Protein AF-A0A7S2AE04-F1 (afdb_monomer_lite)

pLDDT: mean 86.61, std 11.25, range [44.19, 97.19]

InterPro domains:
  IPR038577 GT10-like, C-terminal domain superfamily [G3DSA:3.40.50.11660] (11-144)

Organism: NCBI:txid327968

Foldseek 3Di:
DVLVVLQVLQCVDVVRHFAEDDDP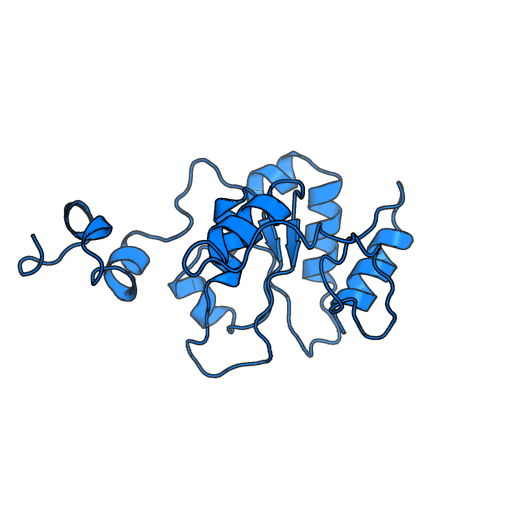PCPPVVRGHYDDDDPPDDPPPPCPLVVLLVVLLVDQADEQEDPAQDDAPDDDCRCVSCLSSLHAYAYEHHDPVRVVLFFPPQLHQYAYDPDPDPVVSSVLVVCVVVDVVSSCSNSVVPDDRGDLNNCLPPPLVDLVSCVPRHDPVRD

Structure (mmCIF, N/CA/C/O backbone):
data_AF-A0A7S2AE04-F1
#
_entry.id   AF-A0A7S2AE04-F1
#
loop_
_atom_site.group_PDB
_atom_site.id
_atom_site.type_symbol
_atom_site.label_atom_id
_atom_site.label_alt_id
_atom_site.label_comp_id
_atom_site.label_asym_id
_atom_site.label_entity_id
_atom_site.label_seq_id
_atom_site.pdbx_PDB_ins_code
_atom_site.Cartn_x
_atom_site.Cartn_y
_atom_site.Cartn_z
_atom_site.occupancy
_atom_site.B_iso_or_equiv
_atom_site.auth_seq_id
_atom_site.auth_comp_id
_atom_site.auth_asym_id
_atom_site.auth_atom_id
_atom_site.pdbx_PDB_model_num
ATOM 1 N N . GLU A 1 1 ? 6.195 13.126 12.114 1.00 79.25 1 GLU A N 1
ATOM 2 C CA . GLU A 1 1 ? 6.420 11.824 11.457 1.00 79.25 1 GLU A CA 1
ATOM 3 C C . GLU A 1 1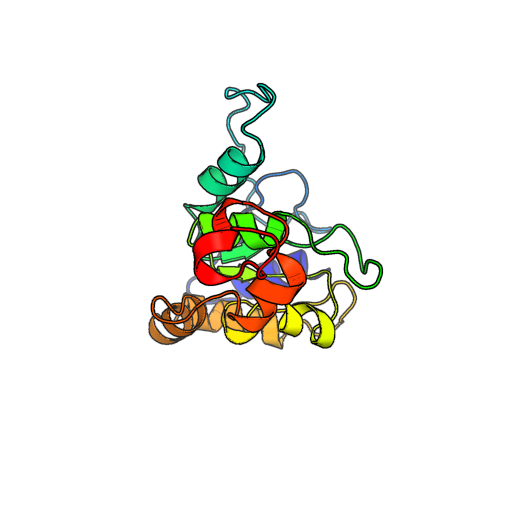 ? 5.076 11.128 11.315 1.00 79.25 1 GLU A C 1
ATOM 5 O O . GLU A 1 1 ? 4.286 11.193 12.255 1.00 79.25 1 GLU A O 1
ATOM 10 N N . PHE A 1 2 ? 4.787 10.522 10.161 1.00 86.94 2 PHE A N 1
ATOM 11 C CA . PHE A 1 2 ? 3.488 9.890 9.908 1.00 86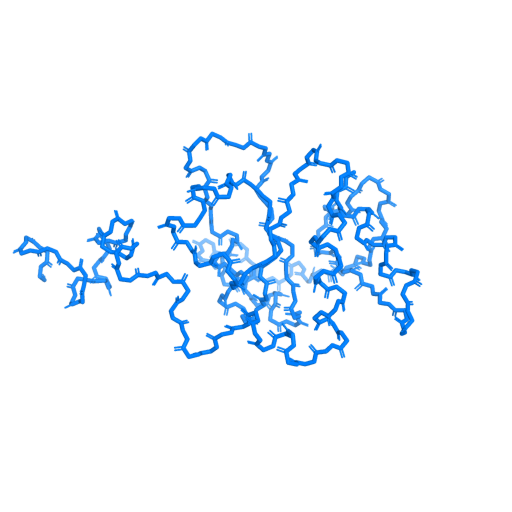.94 2 PHE A CA 1
ATOM 12 C C . PHE A 1 2 ? 3.116 8.851 10.971 1.00 86.94 2 PHE A C 1
ATOM 14 O O . PHE A 1 2 ? 1.990 8.864 11.455 1.00 86.94 2 PHE A O 1
ATOM 21 N N . TRP A 1 3 ? 4.045 7.960 11.339 1.00 89.00 3 TRP A N 1
ATOM 22 C CA . TRP A 1 3 ? 3.743 6.836 12.232 1.00 89.00 3 TRP A CA 1
ATOM 23 C C . TRP A 1 3 ? 3.185 7.303 13.581 1.00 89.00 3 TRP A C 1
ATOM 25 O O . TRP A 1 3 ? 2.213 6.743 14.091 1.00 89.00 3 TRP A O 1
ATOM 35 N N . ASP A 1 4 ? 3.746 8.381 14.126 1.00 90.00 4 ASP A N 1
ATOM 36 C CA . ASP A 1 4 ? 3.272 8.983 15.370 1.00 90.00 4 ASP A CA 1
ATOM 37 C C . ASP A 1 4 ? 1.886 9.623 15.207 1.00 90.00 4 ASP A C 1
ATOM 39 O O . ASP A 1 4 ? 1.035 9.469 16.086 1.00 90.00 4 ASP A O 1
ATOM 43 N N . GLN A 1 5 ? 1.632 10.294 14.075 1.00 91.06 5 GLN A N 1
ATOM 44 C CA . GLN A 1 5 ? 0.322 10.878 13.757 1.00 91.06 5 GLN A CA 1
ATOM 45 C C . GLN A 1 5 ? -0.750 9.792 13.609 1.00 91.06 5 GLN A C 1
ATOM 47 O O . GLN A 1 5 ? -1.821 9.902 14.210 1.00 91.06 5 GLN A O 1
ATOM 52 N N . LEU A 1 6 ? -0.450 8.718 12.870 1.00 91.81 6 LEU A N 1
ATOM 53 C CA . LEU A 1 6 ? -1.349 7.580 12.696 1.00 91.81 6 LEU A CA 1
ATOM 54 C C . LEU A 1 6 ? -1.684 6.956 14.051 1.00 91.81 6 LEU A C 1
ATOM 56 O O . LEU A 1 6 ? -2.854 6.811 14.391 1.00 91.81 6 LEU A O 1
ATOM 60 N N . ASN A 1 7 ? -0.677 6.636 14.861 1.00 92.56 7 ASN A N 1
ATOM 61 C CA . ASN A 1 7 ? -0.917 6.018 16.161 1.00 92.56 7 ASN A CA 1
ATOM 62 C C . ASN A 1 7 ? -1.675 6.944 17.128 1.00 92.56 7 ASN A C 1
ATOM 64 O O . ASN A 1 7 ? -2.497 6.467 17.912 1.00 92.56 7 ASN A O 1
ATOM 68 N N . ALA A 1 8 ? -1.457 8.261 17.072 1.00 92.25 8 ALA A N 1
ATOM 69 C CA . ALA A 1 8 ? -2.258 9.220 17.834 1.00 92.25 8 ALA A CA 1
ATOM 70 C C . ALA A 1 8 ? -3.736 9.214 17.402 1.00 92.25 8 ALA A C 1
ATOM 72 O O . ALA A 1 8 ? -4.625 9.226 18.262 1.00 92.25 8 ALA A O 1
ATOM 73 N N . ALA A 1 9 ? -3.997 9.130 16.096 1.00 92.50 9 ALA A N 1
ATOM 74 C CA . ALA A 1 9 ? -5.346 9.046 15.548 1.00 92.50 9 ALA A CA 1
ATOM 75 C C . ALA A 1 9 ? -6.032 7.719 15.921 1.00 92.50 9 ALA A C 1
ATOM 77 O O . ALA A 1 9 ? -7.138 7.738 16.458 1.00 92.50 9 ALA A O 1
ATOM 78 N N . LEU A 1 10 ? -5.345 6.581 15.759 1.00 92.69 10 LEU A N 1
ATOM 79 C CA . LEU A 1 10 ? -5.849 5.250 16.134 1.00 92.69 10 LEU A CA 1
ATOM 80 C C . LEU A 1 10 ? -6.183 5.152 17.631 1.00 92.69 10 LEU A C 1
ATOM 82 O O . LEU A 1 10 ? -7.204 4.575 18.005 1.00 92.69 10 LEU A O 1
ATOM 86 N N . ARG A 1 11 ? -5.365 5.760 18.504 1.00 91.31 11 ARG A N 1
ATOM 87 C CA . ARG A 1 11 ? -5.630 5.797 19.954 1.00 91.31 11 ARG A CA 1
ATOM 88 C C . ARG A 1 11 ? -6.837 6.648 20.331 1.00 91.31 11 ARG A C 1
ATOM 90 O O . ARG A 1 11 ? -7.503 6.334 21.316 1.00 91.31 11 ARG A O 1
ATOM 97 N N . SER A 1 12 ? -7.062 7.731 19.594 1.00 91.00 12 SER A N 1
ATOM 98 C CA . SER A 1 12 ? -8.196 8.638 19.800 1.00 91.00 12 SER A CA 1
ATOM 99 C C . SER A 1 12 ? -9.500 8.085 19.215 1.00 91.00 12 SER A C 1
ATOM 101 O O . SER A 1 12 ? -10.580 8.566 19.554 1.00 91.00 12 SER A O 1
ATOM 103 N N . HIS A 1 13 ? -9.400 7.071 18.354 1.00 90.06 13 HIS A N 1
ATOM 104 C CA . HIS A 1 13 ? -10.523 6.410 17.709 1.00 90.06 13 HIS A CA 1
ATOM 105 C C . HIS A 1 13 ? -11.352 5.543 18.677 1.00 90.06 13 HIS A C 1
ATOM 107 O O . HIS A 1 13 ? -10.855 5.099 19.718 1.00 90.06 13 HIS A O 1
ATOM 113 N N . LYS A 1 14 ? -12.629 5.300 18.344 1.00 87.06 14 LYS A N 1
ATOM 114 C CA . LYS A 1 14 ? -13.555 4.464 19.126 1.00 87.06 14 LYS A CA 1
ATOM 115 C C . LYS A 1 14 ? -14.262 3.453 18.202 1.00 87.06 14 LYS A C 1
ATOM 117 O O . LYS A 1 14 ? -15.061 3.900 17.392 1.00 87.06 14 LYS A O 1
ATOM 122 N N . PRO A 1 15 ? -14.066 2.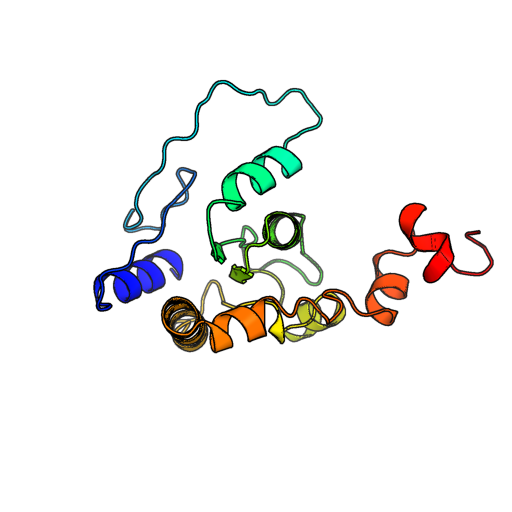130 18.375 1.00 86.50 15 PRO A N 1
ATOM 123 C CA . PRO A 1 15 ? -13.234 1.488 19.394 1.00 86.50 15 PRO A CA 1
ATOM 124 C C . PRO A 1 15 ? -11.752 1.838 19.229 1.00 86.50 15 PRO A C 1
ATOM 126 O O . PRO A 1 15 ? -11.299 2.214 18.154 1.00 86.50 15 PRO A O 1
ATOM 129 N N . ARG A 1 16 ? -10.989 1.751 20.322 1.00 86.69 16 ARG A N 1
ATOM 130 C CA . ARG A 1 16 ? -9.565 2.092 20.290 1.00 86.69 16 ARG A CA 1
ATOM 131 C C . ARG A 1 16 ? -8.819 1.106 19.398 1.00 86.69 16 ARG A C 1
ATOM 133 O O . ARG A 1 16 ? -8.773 -0.082 19.710 1.00 86.69 16 ARG A O 1
ATOM 140 N N . LEU A 1 17 ? -8.182 1.624 18.354 1.00 89.38 17 LEU A N 1
ATOM 141 C CA . LEU A 1 17 ? -7.320 0.858 17.460 1.00 89.38 17 LEU A CA 1
ATOM 142 C C . LEU A 1 17 ? -5.853 1.026 17.864 1.00 89.38 17 LEU A C 1
ATOM 144 O O . LEU A 1 17 ? -5.487 1.933 18.624 1.00 89.38 17 LEU A O 1
ATOM 148 N N . ARG A 1 18 ? -4.999 0.126 17.376 1.00 87.69 18 ARG A N 1
ATOM 149 C CA . ARG A 1 18 ? -3.556 0.143 17.637 1.00 87.69 18 ARG A CA 1
ATOM 150 C C . ARG A 1 18 ? -2.793 -0.209 16.369 1.00 87.69 18 ARG A C 1
ATOM 152 O O . ARG A 1 18 ? -3.203 -1.107 15.644 1.00 87.69 18 ARG A O 1
ATOM 159 N N . GLY A 1 19 ? -1.698 0.505 16.123 1.00 91.94 19 GLY A N 1
ATOM 160 C CA . GLY A 1 19 ? -0.695 0.098 15.147 1.00 91.94 19 GLY A CA 1
ATOM 161 C C . GLY A 1 19 ? 0.335 -0.811 15.810 1.00 91.94 19 GLY A C 1
ATOM 162 O O . GLY A 1 19 ? 0.735 -0.560 16.949 1.00 91.94 19 GLY A O 1
ATOM 163 N N . THR A 1 20 ? 0.772 -1.838 15.088 1.00 93.25 20 THR A N 1
ATOM 164 C CA . THR A 1 20 ? 1.822 -2.763 15.528 1.00 93.25 20 THR A CA 1
ATOM 165 C C . THR A 1 20 ? 3.112 -2.465 14.776 1.00 93.25 20 THR A C 1
ATOM 167 O O . THR A 1 20 ? 3.100 -2.367 13.550 1.00 93.25 20 THR A O 1
ATOM 170 N N . SER A 1 21 ? 4.226 -2.321 15.493 1.00 91.38 21 SER A N 1
ATOM 171 C CA . SER A 1 21 ? 5.557 -2.252 14.892 1.00 91.38 21 SER A CA 1
ATOM 172 C C . SER A 1 21 ? 6.224 -3.624 14.969 1.00 91.38 21 SER A C 1
ATOM 174 O O . SER A 1 21 ? 6.248 -4.253 16.025 1.00 91.38 21 SER A O 1
ATOM 176 N N . LEU A 1 22 ? 6.752 -4.086 13.836 1.00 87.19 22 LEU A N 1
ATOM 177 C CA . LEU A 1 22 ? 7.421 -5.387 13.690 1.00 87.19 22 LEU A CA 1
ATOM 178 C C . LEU A 1 22 ? 8.945 -5.295 13.847 1.00 87.19 22 LEU A C 1
ATOM 180 O O . LEU A 1 22 ? 9.667 -6.272 13.655 1.00 87.19 22 LEU A O 1
ATOM 184 N N . SER A 1 23 ? 9.460 -4.100 14.126 1.00 79.69 23 SER A N 1
ATOM 185 C CA . SER A 1 23 ? 10.886 -3.841 14.288 1.00 79.69 23 SER A CA 1
ATOM 186 C C . SER A 1 23 ? 11.102 -2.635 15.204 1.00 79.69 23 SER A C 1
ATOM 188 O O . SER A 1 23 ? 10.173 -2.104 15.803 1.00 79.69 23 SER A O 1
ATOM 190 N N . HIS A 1 24 ? 12.341 -2.159 15.306 1.00 80.38 24 HIS A N 1
ATOM 191 C CA . HIS A 1 24 ? 12.641 -0.928 16.038 1.00 80.38 24 HIS A CA 1
ATOM 192 C C . HIS A 1 24 ? 12.145 0.346 15.327 1.00 80.38 24 HIS A C 1
ATOM 194 O O . HIS A 1 24 ? 12.206 1.431 15.903 1.00 80.38 24 HIS A O 1
ATOM 200 N N . CYS A 1 25 ? 11.629 0.242 14.098 1.00 78.81 25 CYS A N 1
ATOM 201 C CA . CYS A 1 25 ? 10.994 1.353 13.393 1.00 78.81 25 CYS A CA 1
ATOM 202 C C . CYS A 1 25 ? 9.578 1.597 13.950 1.00 78.81 25 CYS A C 1
ATOM 204 O O . CYS A 1 25 ? 8.583 1.157 13.375 1.00 78.81 25 CYS A O 1
ATOM 206 N N . ASN A 1 26 ? 9.489 2.286 15.092 1.00 87.19 26 ASN A N 1
ATOM 207 C CA . ASN A 1 26 ? 8.237 2.573 15.810 1.00 87.19 26 ASN A CA 1
ATOM 208 C C . ASN A 1 26 ? 7.962 4.088 15.962 1.00 87.19 26 ASN A C 1
ATOM 210 O O . ASN A 1 26 ? 7.306 4.528 16.910 1.00 87.19 26 ASN A O 1
ATOM 214 N N . GLY A 1 27 ? 8.460 4.889 15.015 1.00 84.94 27 GLY A N 1
ATOM 215 C CA . GLY A 1 27 ? 8.406 6.354 15.040 1.00 84.94 27 GLY A CA 1
ATOM 216 C C . GLY A 1 27 ? 9.179 6.980 16.203 1.00 84.94 27 GLY A C 1
ATOM 217 O O . GLY A 1 27 ? 9.703 6.288 17.079 1.00 84.94 27 GLY A O 1
ATOM 218 N N . ARG A 1 28 ? 9.255 8.313 16.237 1.00 87.94 28 ARG A N 1
ATOM 219 C CA . ARG A 1 28 ? 9.955 9.043 17.312 1.00 87.94 28 ARG A CA 1
ATOM 220 C C . ARG A 1 28 ? 9.322 8.833 18.683 1.00 87.94 28 ARG A C 1
ATOM 222 O O . ARG A 1 28 ? 10.042 8.807 19.680 1.00 87.94 28 ARG A O 1
ATOM 229 N N . ALA A 1 29 ? 7.998 8.699 18.752 1.00 89.12 29 ALA A N 1
ATOM 230 C CA . ALA A 1 29 ? 7.297 8.542 20.023 1.00 89.12 29 ALA A CA 1
ATOM 231 C C . ALA A 1 29 ? 7.243 7.088 20.525 1.00 89.12 29 ALA A C 1
ATOM 233 O O . ALA A 1 29 ? 6.722 6.867 21.618 1.00 89.12 29 ALA A O 1
ATOM 234 N N . ASN A 1 30 ? 7.741 6.104 19.757 1.00 89.00 30 ASN A N 1
ATOM 235 C CA . ASN A 1 30 ? 7.653 4.670 20.080 1.00 89.00 30 ASN A CA 1
ATOM 236 C C . ASN A 1 30 ? 6.230 4.240 20.464 1.00 89.00 30 ASN A C 1
ATOM 238 O O . ASN A 1 30 ? 6.011 3.536 21.448 1.00 89.00 30 ASN A O 1
ATOM 242 N N . SER A 1 31 ? 5.243 4.759 19.732 1.00 88.88 31 SER A N 1
ATOM 243 C CA . SER A 1 31 ? 3.863 4.796 20.221 1.00 88.88 31 SER A CA 1
ATOM 244 C C . SER A 1 31 ? 2.970 3.666 19.692 1.00 88.88 31 SER A C 1
ATOM 246 O O . SER A 1 31 ? 1.823 3.545 20.132 1.00 88.88 31 SER A O 1
ATOM 248 N N . GLY A 1 32 ? 3.483 2.847 18.772 1.00 89.06 32 GLY A N 1
ATOM 249 C CA . GLY A 1 32 ? 2.874 1.584 18.360 1.00 89.06 32 GLY A CA 1
ATOM 250 C C . GLY A 1 32 ? 3.228 0.436 19.309 1.00 89.06 32 GLY A C 1
ATOM 251 O O . GLY A 1 32 ? 4.185 0.515 20.082 1.00 89.06 32 GLY A O 1
ATOM 252 N N . GLU A 1 33 ? 2.448 -0.637 19.243 1.00 91.88 33 GLU A N 1
ATOM 253 C CA . GLU A 1 33 ? 2.680 -1.868 19.999 1.00 91.88 33 GLU A CA 1
ATOM 254 C C . GLU A 1 33 ? 3.808 -2.669 19.339 1.00 91.88 33 GLU A C 1
ATOM 256 O O . GLU A 1 33 ? 3.711 -3.021 18.166 1.00 91.88 33 GLU A O 1
ATOM 261 N N . LEU A 1 34 ? 4.903 -2.919 20.057 1.00 90.62 34 LEU A N 1
ATOM 262 C CA . LEU A 1 34 ? 6.008 -3.717 19.530 1.00 90.62 34 LEU A CA 1
ATOM 263 C C . LEU A 1 34 ? 5.627 -5.198 19.581 1.00 90.62 34 LEU A C 1
ATOM 265 O O . LEU A 1 34 ? 5.404 -5.735 20.666 1.00 90.62 34 LEU A O 1
ATOM 269 N N . LEU A 1 35 ? 5.590 -5.851 18.424 1.00 88.62 35 LEU A N 1
ATOM 270 C CA . LEU A 1 35 ? 5.483 -7.302 18.340 1.00 88.62 35 LEU A CA 1
ATOM 271 C C . LEU A 1 35 ? 6.884 -7.877 18.140 1.00 88.62 35 LEU A C 1
ATOM 273 O O . LEU A 1 35 ? 7.502 -7.683 17.093 1.00 88.62 35 LEU A O 1
ATOM 277 N N . GLU A 1 36 ? 7.393 -8.576 19.154 1.00 82.12 36 GLU A N 1
ATOM 278 C CA . GLU A 1 36 ? 8.650 -9.305 19.021 1.00 82.12 36 GLU A CA 1
ATOM 279 C C . GLU A 1 36 ? 8.438 -10.525 18.131 1.00 82.12 36 GLU A C 1
ATOM 281 O O . GLU A 1 36 ? 7.742 -11.476 18.488 1.00 82.12 36 GLU A O 1
ATOM 286 N N . LEU A 1 37 ? 9.047 -10.487 16.952 1.00 76.50 37 LEU A N 1
ATOM 287 C CA . LEU A 1 37 ? 9.044 -11.621 16.046 1.00 76.50 37 LEU A CA 1
ATOM 288 C C . LEU A 1 37 ? 10.075 -12.655 16.515 1.00 76.50 37 LEU A C 1
ATOM 290 O O . LEU A 1 37 ? 11.177 -12.264 16.924 1.00 76.50 37 LEU A O 1
ATOM 294 N N . PRO A 1 38 ? 9.757 -13.963 16.459 1.00 71.12 38 PRO A N 1
ATOM 295 C CA . PRO A 1 38 ? 10.715 -15.006 16.789 1.00 71.12 38 PRO A CA 1
ATOM 296 C C . PRO A 1 38 ? 12.011 -14.798 16.002 1.00 71.12 38 PRO A C 1
ATOM 298 O O . PRO A 1 38 ? 12.000 -14.659 14.778 1.00 71.12 38 PRO A O 1
ATOM 301 N N . LYS A 1 39 ? 13.150 -14.804 16.701 1.00 62.88 39 LYS A N 1
ATOM 302 C CA . LYS A 1 39 ? 14.480 -14.745 16.065 1.00 62.88 39 LYS A CA 1
ATOM 303 C C . LYS A 1 39 ? 14.803 -16.036 15.293 1.00 62.88 39 LYS A C 1
ATOM 305 O O . LYS A 1 39 ? 15.761 -16.089 14.518 1.00 62.88 39 LYS A O 1
ATOM 310 N N . ASP A 1 40 ? 13.973 -17.057 15.476 1.00 56.41 40 ASP A N 1
ATOM 311 C CA . ASP A 1 40 ? 14.260 -18.451 15.183 1.00 56.41 40 ASP A CA 1
ATOM 312 C C . ASP A 1 40 ? 13.603 -18.840 13.851 1.00 56.41 40 ASP A C 1
ATOM 314 O O . ASP A 1 40 ? 12.538 -19.448 13.811 1.00 56.41 40 ASP A O 1
ATOM 318 N N . GLY A 1 41 ? 14.215 -18.440 12.731 1.00 50.28 41 GLY A N 1
ATOM 319 C CA . GLY A 1 41 ? 13.646 -18.738 11.405 1.00 50.28 41 GLY A CA 1
ATOM 320 C C . GLY A 1 41 ? 14.516 -18.476 10.178 1.00 50.28 41 GLY A C 1
ATOM 321 O O . GLY A 1 41 ? 14.224 -19.000 9.112 1.00 50.28 41 GLY A O 1
ATOM 322 N N . GLY A 1 42 ? 15.640 -17.773 10.322 1.00 47.34 42 GLY A N 1
ATOM 323 C CA . GLY A 1 42 ? 16.735 -17.854 9.360 1.00 47.34 42 GLY A CA 1
ATOM 324 C C . GLY A 1 42 ? 16.679 -16.857 8.205 1.00 47.34 42 GLY A C 1
ATOM 325 O O . GLY A 1 42 ? 15.996 -17.043 7.205 1.00 47.34 42 GLY A O 1
ATOM 326 N N . TYR A 1 43 ? 17.625 -15.922 8.245 1.00 48.59 43 TYR A N 1
ATOM 327 C CA . TYR A 1 43 ? 18.287 -15.384 7.056 1.00 48.59 43 TYR A CA 1
ATOM 328 C C . TYR A 1 43 ? 19.049 -16.499 6.302 1.00 48.59 43 TYR A C 1
ATOM 330 O O . TYR A 1 43 ? 20.241 -16.385 6.026 1.00 48.59 43 TYR A O 1
ATOM 338 N N . LYS A 1 44 ? 18.399 -17.621 5.971 1.00 48.59 44 LYS A N 1
ATOM 339 C CA . LYS A 1 44 ? 18.963 -18.639 5.080 1.00 48.59 44 LYS A CA 1
ATOM 340 C C . LYS A 1 44 ? 18.748 -18.175 3.639 1.00 48.59 44 LYS A C 1
ATOM 342 O O . LYS A 1 44 ? 17.877 -18.676 2.950 1.00 48.59 44 LYS A O 1
ATOM 347 N N . HIS A 1 45 ? 19.493 -17.144 3.242 1.00 44.19 45 HIS A N 1
ATOM 348 C CA . HIS A 1 45 ? 19.857 -16.730 1.875 1.00 44.19 45 HIS A CA 1
ATOM 349 C C . HIS A 1 45 ? 18.824 -16.751 0.715 1.00 44.19 45 HIS A C 1
ATOM 351 O O . HIS A 1 45 ? 19.236 -16.585 -0.427 1.00 44.19 45 HIS A O 1
ATOM 357 N N . GLY A 1 46 ? 17.512 -16.850 0.957 1.00 50.94 46 GLY A N 1
ATOM 358 C CA . GLY A 1 46 ? 16.507 -16.818 -0.123 1.00 50.94 46 GLY A CA 1
ATOM 359 C C . GLY A 1 46 ? 15.087 -16.383 0.257 1.00 50.94 46 GLY A C 1
ATOM 360 O O . GLY A 1 46 ? 14.298 -16.115 -0.633 1.00 50.94 46 GLY A O 1
ATOM 361 N N . TRP A 1 47 ? 14.773 -16.247 1.550 1.00 59.44 47 TRP A N 1
ATOM 362 C CA . TRP A 1 47 ? 13.388 -16.163 2.051 1.00 59.44 47 TRP A CA 1
ATOM 363 C C . TRP A 1 47 ? 13.016 -14.809 2.668 1.00 59.44 47 TRP A C 1
ATOM 365 O O . TRP A 1 47 ? 12.050 -14.713 3.412 1.00 59.44 47 TRP A O 1
ATOM 375 N N . ARG A 1 48 ? 13.808 -13.749 2.444 1.00 69.75 48 ARG A N 1
ATOM 376 C CA . ARG A 1 48 ? 13.598 -12.469 3.150 1.00 69.75 48 ARG A CA 1
ATOM 377 C C . ARG A 1 48 ? 12.259 -11.813 2.788 1.00 69.75 48 ARG A C 1
ATOM 379 O O . ARG A 1 48 ? 11.639 -11.229 3.667 1.00 69.75 48 ARG A O 1
ATOM 386 N N . TYR A 1 49 ? 11.837 -11.925 1.531 1.00 80.12 49 TYR A N 1
ATOM 387 C CA . TYR A 1 49 ? 10.570 -11.370 1.050 1.00 80.12 49 TYR A CA 1
ATOM 388 C C . TYR A 1 49 ? 9.384 -12.205 1.542 1.00 80.12 49 TYR A C 1
ATOM 390 O O . TYR A 1 49 ? 8.501 -11.663 2.193 1.00 80.12 49 TYR A O 1
ATOM 398 N N . ASP A 1 50 ? 9.439 -13.533 1.388 1.00 84.00 50 ASP A N 1
ATOM 399 C CA . ASP A 1 50 ? 8.426 -14.456 1.932 1.00 84.00 50 ASP A CA 1
ATOM 400 C C . ASP A 1 50 ? 8.256 -14.305 3.448 1.00 84.00 50 ASP A C 1
ATOM 402 O O . ASP A 1 50 ? 7.156 -14.416 3.984 1.00 84.00 50 ASP A O 1
ATOM 406 N N . TRP A 1 51 ? 9.346 -14.001 4.154 1.00 83.69 51 TRP A N 1
ATOM 407 C CA . TRP A 1 51 ? 9.304 -13.696 5.576 1.00 83.69 51 TRP A CA 1
ATOM 408 C C . TRP A 1 51 ? 8.549 -12.392 5.848 1.00 83.69 51 TRP A C 1
ATOM 410 O O . TRP A 1 51 ? 7.682 -12.387 6.716 1.00 83.69 51 TRP A O 1
ATOM 420 N N . SER A 1 52 ? 8.819 -11.302 5.118 1.00 86.88 52 SER A N 1
ATOM 421 C CA . SER A 1 52 ? 8.024 -10.066 5.231 1.00 86.88 52 SER A CA 1
ATOM 422 C C . SER A 1 52 ? 6.541 -10.335 4.967 1.00 86.88 52 SER A C 1
ATOM 424 O O . SER A 1 52 ? 5.702 -9.937 5.774 1.00 86.88 52 SER A O 1
ATOM 426 N N . VAL A 1 53 ? 6.238 -11.065 3.888 1.00 91.38 53 VAL A N 1
ATOM 427 C CA . VAL A 1 53 ? 4.875 -11.448 3.493 1.00 91.38 53 VAL A CA 1
ATOM 428 C C . VAL A 1 53 ? 4.176 -12.190 4.631 1.00 91.38 53 VAL A C 1
ATOM 430 O O . VAL A 1 53 ? 3.155 -11.714 5.122 1.00 91.38 53 VAL A O 1
ATOM 433 N N . GLY A 1 54 ? 4.774 -13.268 5.147 1.00 89.94 54 GLY A N 1
ATOM 434 C CA . GLY A 1 54 ? 4.186 -14.063 6.232 1.00 89.94 54 GLY A CA 1
ATOM 435 C C . GLY A 1 54 ? 3.946 -13.273 7.524 1.00 89.94 54 GLY A C 1
ATOM 436 O O . GLY A 1 54 ? 3.011 -13.559 8.269 1.00 89.94 54 GLY A O 1
ATOM 437 N N . HIS A 1 55 ? 4.738 -12.231 7.797 1.00 88.62 55 HIS A N 1
ATOM 438 C CA . HIS A 1 55 ? 4.468 -11.344 8.932 1.00 88.62 55 HIS A CA 1
ATOM 439 C C . HIS A 1 55 ? 3.336 -10.357 8.668 1.00 88.62 55 HIS A C 1
ATOM 441 O O . HIS A 1 55 ? 2.652 -9.967 9.616 1.00 88.62 55 HIS A O 1
ATOM 447 N N . TYR A 1 56 ? 3.153 -9.931 7.420 1.00 92.81 56 TYR A N 1
ATOM 448 C CA . TYR A 1 56 ? 2.099 -9.005 7.022 1.00 92.81 56 TYR A CA 1
ATOM 449 C C . TYR A 1 56 ? 0.725 -9.676 6.905 1.00 92.81 56 TYR A C 1
ATOM 451 O O . TYR A 1 56 ? -0.270 -8.990 7.119 1.00 92.81 56 TYR A O 1
ATOM 459 N N . GLU A 1 57 ? 0.655 -10.991 6.669 1.00 92.94 57 GLU A N 1
ATOM 460 C CA . GLU A 1 57 ? -0.599 -11.756 6.484 1.00 92.94 57 GLU A CA 1
ATOM 461 C C . GLU A 1 57 ? -1.603 -11.615 7.642 1.00 92.94 57 GLU A C 1
ATOM 463 O O . GLU A 1 57 ? -2.814 -11.721 7.456 1.00 92.94 57 GLU A O 1
ATOM 468 N N . GLN A 1 58 ? -1.122 -11.343 8.856 1.00 92.56 58 GLN A N 1
ATOM 469 C CA . GLN A 1 58 ? -1.977 -11.132 10.031 1.00 92.56 58 GLN A CA 1
ATOM 470 C C . GLN A 1 58 ? -2.587 -9.717 10.110 1.00 92.56 58 GLN A C 1
ATOM 472 O O . GLN A 1 58 ? -3.343 -9.425 11.041 1.00 92.56 58 GLN A O 1
ATOM 477 N N . PHE A 1 59 ? -2.260 -8.819 9.174 1.00 94.56 59 PHE A N 1
ATOM 478 C CA . PHE A 1 59 ? -2.680 -7.419 9.189 1.00 94.56 59 PHE A CA 1
ATOM 479 C C . PHE A 1 59 ? -3.492 -7.045 7.946 1.00 94.56 59 PHE A C 1
ATOM 481 O O . PHE A 1 59 ? -3.147 -7.370 6.819 1.00 94.56 59 PHE A O 1
ATOM 488 N N . ARG A 1 60 ? -4.545 -6.242 8.145 1.00 95.50 60 ARG A N 1
ATOM 489 C CA . ARG A 1 60 ? -5.344 -5.680 7.038 1.00 95.50 60 ARG A CA 1
ATOM 490 C C . ARG A 1 60 ? -4.604 -4.594 6.252 1.00 95.50 60 ARG A C 1
ATOM 492 O O . ARG A 1 60 ? -4.898 -4.385 5.078 1.00 95.50 60 ARG A O 1
ATOM 499 N N . PHE A 1 61 ? -3.684 -3.887 6.908 1.00 96.69 61 PHE A N 1
ATOM 500 C CA . PHE A 1 61 ? -2.915 -2.774 6.356 1.00 96.69 61 PHE A CA 1
ATOM 501 C C . PHE A 1 61 ? -1.448 -2.926 6.746 1.00 96.69 61 PHE A C 1
ATOM 503 O O . PHE A 1 61 ? -1.158 -3.266 7.894 1.00 96.69 61 PHE A O 1
ATOM 510 N N . ALA A 1 62 ? -0.537 -2.596 5.833 1.00 95.62 62 ALA A N 1
ATOM 511 C CA . ALA A 1 62 ? 0.900 -2.622 6.091 1.00 95.62 62 ALA A CA 1
ATOM 512 C C . ALA A 1 62 ? 1.534 -1.268 5.746 1.00 95.62 62 ALA A C 1
ATOM 514 O O . ALA A 1 62 ? 1.396 -0.770 4.630 1.00 95.62 62 ALA A O 1
ATOM 515 N N . TRP A 1 63 ? 2.239 -0.664 6.708 1.00 93.81 63 TRP A N 1
ATOM 516 C CA . TRP A 1 63 ? 3.064 0.520 6.463 1.00 93.81 63 TRP A CA 1
ATOM 517 C C . TRP A 1 63 ? 4.359 0.102 5.767 1.00 93.81 63 TRP A C 1
ATOM 519 O O . TRP A 1 63 ? 5.229 -0.513 6.383 1.00 93.81 63 TRP A O 1
ATOM 529 N N . VAL A 1 64 ? 4.487 0.442 4.488 1.00 92.62 64 VAL A N 1
ATOM 530 C CA . VAL A 1 64 ? 5.567 -0.047 3.620 1.00 92.62 64 VAL A CA 1
ATOM 531 C C . VAL A 1 64 ? 6.263 1.110 2.925 1.00 92.62 64 VAL A C 1
ATOM 533 O O . VAL A 1 64 ? 6.159 1.326 1.723 1.00 92.62 64 VAL A O 1
ATOM 536 N N . SER A 1 65 ? 6.960 1.909 3.724 1.00 89.38 65 SER A N 1
ATOM 537 C CA . SER A 1 65 ? 7.615 3.122 3.258 1.00 89.38 65 SER A CA 1
ATOM 538 C C . SER A 1 65 ? 9.062 2.896 2.818 1.00 89.38 65 SER A C 1
ATOM 540 O O . SER A 1 65 ? 9.815 2.160 3.458 1.00 89.38 65 SER A O 1
ATOM 542 N N . GLU A 1 66 ? 9.483 3.618 1.789 1.00 90.62 66 GLU A N 1
ATOM 543 C CA . GLU A 1 66 ? 10.876 3.708 1.362 1.00 90.62 66 GLU A CA 1
ATOM 544 C C . GLU A 1 66 ? 11.696 4.594 2.286 1.00 90.62 66 GLU A C 1
ATOM 546 O O . GLU A 1 66 ? 11.208 5.635 2.674 1.00 90.62 66 GLU A O 1
ATOM 551 N N . HIS A 1 67 ? 12.957 4.260 2.567 1.00 81.50 67 HIS A N 1
ATOM 552 C CA . HIS A 1 67 ? 13.806 4.913 3.584 1.00 81.50 67 HIS A CA 1
ATOM 553 C C . HIS A 1 67 ? 13.958 6.462 3.515 1.00 81.50 67 HIS A C 1
ATOM 555 O O . HIS A 1 67 ? 14.572 7.035 4.412 1.00 81.50 67 HIS A O 1
ATOM 561 N N . GLY A 1 68 ? 13.436 7.146 2.490 1.00 72.38 68 GLY A N 1
ATOM 562 C CA . GLY A 1 68 ? 13.359 8.607 2.376 1.00 72.38 68 GLY A CA 1
ATOM 563 C C . GLY A 1 68 ? 12.556 9.059 1.146 1.00 72.38 68 GLY A C 1
ATOM 564 O O . GLY A 1 68 ? 12.054 8.224 0.386 1.00 72.38 68 GLY A O 1
ATOM 565 N N . ILE A 1 69 ? 12.444 10.381 0.927 1.00 64.31 69 ILE A N 1
ATOM 566 C CA . ILE A 1 69 ? 11.982 10.948 -0.356 1.00 64.31 69 ILE A CA 1
ATOM 567 C C . ILE A 1 69 ? 13.080 10.676 -1.380 1.00 64.31 69 ILE A C 1
ATOM 569 O O . ILE A 1 69 ? 14.069 11.403 -1.472 1.00 64.31 69 ILE A O 1
ATOM 573 N N . ASN A 1 70 ? 12.942 9.567 -2.092 1.00 64.12 70 ASN A N 1
ATOM 574 C CA . ASN A 1 70 ? 13.999 9.057 -2.945 1.00 64.12 70 ASN A CA 1
ATOM 575 C C . ASN A 1 70 ? 13.818 9.485 -4.403 1.00 64.12 70 ASN A C 1
ATOM 577 O O . ASN A 1 70 ? 12.757 9.939 -4.829 1.00 64.12 70 ASN A O 1
ATOM 581 N N . ALA A 1 71 ? 14.918 9.363 -5.147 1.00 68.06 71 ALA A N 1
ATOM 582 C CA . ALA A 1 71 ? 15.054 9.773 -6.537 1.00 68.06 71 ALA A CA 1
ATOM 583 C C . ALA A 1 71 ? 13.931 9.225 -7.446 1.00 68.06 71 ALA A C 1
ATOM 585 O O . ALA A 1 71 ? 13.360 8.168 -7.156 1.00 68.06 71 ALA A O 1
ATOM 586 N N . PRO A 1 72 ? 13.648 9.898 -8.580 1.00 79.75 72 PRO A N 1
ATOM 587 C CA . PRO A 1 72 ? 12.698 9.416 -9.576 1.00 79.75 72 PRO A CA 1
ATOM 588 C C . PRO A 1 72 ? 12.875 7.921 -9.884 1.00 79.75 72 PRO A C 1
ATOM 590 O O . PRO A 1 72 ? 13.933 7.498 -10.344 1.00 79.75 72 PRO A O 1
ATOM 593 N N . GLY A 1 73 ? 11.823 7.134 -9.643 1.00 81.19 73 GLY A N 1
ATOM 594 C CA . GLY A 1 73 ? 11.802 5.689 -9.904 1.00 81.19 73 GLY A CA 1
ATOM 595 C C . GLY A 1 73 ? 12.222 4.790 -8.735 1.00 81.19 73 GLY A C 1
ATOM 596 O O . GLY A 1 73 ? 12.243 3.576 -8.911 1.00 81.19 73 GLY A O 1
ATOM 597 N N . TYR A 1 74 ? 12.527 5.334 -7.551 1.00 87.88 74 TYR A N 1
ATOM 598 C CA . TYR A 1 74 ? 12.848 4.516 -6.377 1.00 87.88 74 TYR A CA 1
ATOM 599 C C . TYR A 1 74 ? 11.594 3.881 -5.757 1.00 87.88 74 TYR A C 1
ATOM 601 O O . TYR A 1 74 ? 10.923 4.468 -4.908 1.00 87.88 74 TYR A O 1
ATOM 609 N N . VAL A 1 75 ? 11.297 2.663 -6.198 1.00 90.44 75 VAL A N 1
ATOM 610 C CA . VAL A 1 75 ? 10.290 1.755 -5.639 1.00 90.44 75 VAL A CA 1
ATOM 611 C C . VAL A 1 75 ? 10.962 0.407 -5.439 1.00 90.44 75 VAL A C 1
ATOM 613 O O . VAL A 1 75 ? 11.679 -0.063 -6.323 1.00 90.44 75 VAL A O 1
ATOM 616 N N . THR A 1 76 ? 10.745 -0.203 -4.282 1.00 91.88 76 THR A N 1
ATOM 617 C CA . THR A 1 76 ? 11.367 -1.473 -3.900 1.00 91.88 76 THR A CA 1
ATOM 618 C C . THR A 1 76 ? 10.321 -2.565 -3.682 1.00 91.88 76 THR A C 1
ATOM 620 O O . THR A 1 76 ? 9.128 -2.360 -3.917 1.00 91.88 76 THR A O 1
ATOM 623 N N . GLU A 1 77 ? 10.759 -3.732 -3.210 1.00 93.06 77 GLU A N 1
ATOM 624 C CA . GLU A 1 77 ? 9.905 -4.868 -2.851 1.00 93.06 77 GLU A CA 1
ATOM 625 C C . GLU A 1 77 ? 8.757 -4.517 -1.894 1.00 93.06 77 GLU A C 1
ATOM 627 O O . GLU A 1 77 ? 7.720 -5.165 -1.929 1.00 93.06 77 GLU A O 1
ATOM 632 N N . LYS A 1 78 ? 8.918 -3.495 -1.039 1.00 93.06 78 LYS A N 1
ATOM 633 C CA . LYS A 1 78 ? 8.106 -3.336 0.182 1.00 93.06 78 LYS A CA 1
ATOM 634 C C . LYS A 1 78 ? 6.619 -3.199 -0.120 1.00 93.06 78 LYS A C 1
ATOM 636 O O . LYS A 1 78 ? 5.789 -3.762 0.583 1.00 93.06 78 LYS A O 1
ATOM 641 N N . ILE A 1 79 ? 6.283 -2.451 -1.172 1.00 94.69 79 ILE A N 1
ATOM 642 C CA . ILE A 1 79 ? 4.894 -2.296 -1.613 1.00 94.69 79 ILE A CA 1
ATOM 643 C C . ILE A 1 79 ? 4.307 -3.614 -2.132 1.00 94.69 79 ILE A C 1
ATOM 645 O O . ILE A 1 79 ? 3.133 -3.891 -1.902 1.00 94.69 79 ILE A O 1
ATOM 649 N N . VAL A 1 80 ? 5.122 -4.436 -2.795 1.00 94.62 80 VAL A N 1
ATOM 650 C CA . VAL A 1 80 ? 4.714 -5.738 -3.332 1.00 94.62 80 VAL A CA 1
ATOM 651 C C . VAL A 1 80 ? 4.560 -6.764 -2.210 1.00 94.62 80 VAL A C 1
ATOM 653 O O . VAL A 1 80 ? 3.577 -7.497 -2.223 1.00 94.62 80 VAL A O 1
ATOM 656 N N . ASP A 1 81 ? 5.442 -6.764 -1.206 1.00 94.88 81 ASP A N 1
ATOM 657 C CA . ASP A 1 81 ? 5.334 -7.643 -0.032 1.00 94.88 81 ASP A CA 1
ATOM 658 C C . ASP A 1 81 ? 3.983 -7.456 0.689 1.00 94.88 81 ASP A C 1
ATOM 660 O O . ASP A 1 81 ? 3.349 -8.429 1.089 1.00 94.88 81 ASP A O 1
ATOM 664 N N . ALA A 1 82 ? 3.496 -6.213 0.811 1.00 95.50 82 ALA A N 1
ATOM 665 C CA . ALA A 1 82 ? 2.170 -5.940 1.372 1.00 95.50 82 ALA A CA 1
ATOM 666 C C . ALA A 1 82 ? 1.040 -6.544 0.523 1.00 95.50 82 ALA A C 1
ATOM 668 O O . ALA A 1 82 ? 0.167 -7.220 1.066 1.00 95.50 82 ALA A O 1
ATOM 669 N N . TYR A 1 83 ? 1.079 -6.351 -0.800 1.00 95.31 83 TYR A N 1
ATOM 670 C CA . TYR A 1 83 ? 0.073 -6.927 -1.696 1.00 95.31 83 TYR A CA 1
ATOM 671 C C . TYR A 1 83 ? 0.064 -8.457 -1.662 1.00 95.31 83 TYR A C 1
ATOM 673 O O . TYR A 1 83 ? -1.008 -9.054 -1.596 1.00 95.31 83 TYR A O 1
ATOM 681 N N . LEU A 1 84 ? 1.239 -9.093 -1.681 1.00 94.12 84 LEU A N 1
ATOM 682 C CA . LEU A 1 84 ? 1.362 -10.552 -1.618 1.00 94.12 84 LEU A CA 1
ATOM 683 C C . LEU A 1 84 ? 0.827 -11.122 -0.300 1.00 94.12 84 LEU A C 1
ATOM 685 O O . LEU A 1 84 ? 0.276 -12.217 -0.296 1.00 94.12 84 LEU A O 1
ATOM 689 N N . ALA A 1 85 ? 0.922 -10.361 0.790 1.00 94.12 85 ALA A N 1
ATOM 690 C CA . ALA A 1 85 ? 0.354 -10.727 2.084 1.00 94.12 85 ALA A CA 1
ATOM 691 C C . ALA A 1 85 ? -1.168 -10.516 2.187 1.00 94.12 85 ALA A C 1
ATOM 693 O O . ALA A 1 85 ? -1.752 -10.761 3.240 1.00 94.12 85 ALA A O 1
ATOM 694 N N . GLY A 1 86 ? -1.818 -9.999 1.137 1.00 94.38 86 GLY A N 1
ATOM 695 C CA . GLY A 1 86 ? -3.229 -9.606 1.179 1.00 94.38 86 GLY A CA 1
ATOM 696 C C . GLY A 1 86 ? -3.500 -8.349 2.018 1.00 94.38 86 GLY A C 1
ATOM 697 O O . GLY A 1 86 ? -4.657 -8.036 2.306 1.00 94.38 86 GLY A O 1
ATOM 698 N N . ALA A 1 87 ? -2.457 -7.611 2.406 1.00 96.00 87 ALA A N 1
ATOM 699 C CA . ALA A 1 87 ? -2.573 -6.371 3.159 1.00 96.00 87 ALA A CA 1
ATOM 700 C C . ALA A 1 87 ? -2.660 -5.166 2.211 1.00 96.00 87 ALA A C 1
ATOM 702 O O . ALA A 1 87 ? -1.959 -5.083 1.203 1.00 96.00 87 ALA A O 1
ATOM 703 N N . VAL A 1 88 ? -3.475 -4.167 2.563 1.00 97.19 88 VAL A N 1
ATOM 704 C CA . VAL A 1 88 ? -3.512 -2.902 1.819 1.00 97.19 88 VAL A CA 1
ATOM 705 C C . VAL A 1 88 ? -2.244 -2.093 2.129 1.00 97.19 88 VAL A C 1
ATOM 707 O O . VAL A 1 88 ? -2.003 -1.774 3.303 1.00 97.19 88 VAL A O 1
ATOM 710 N N . PRO A 1 89 ? -1.448 -1.696 1.121 1.00 96.94 89 PRO A N 1
ATOM 711 C CA . PRO A 1 89 ? -0.258 -0.890 1.357 1.00 96.94 89 PRO A CA 1
ATOM 712 C C . PRO A 1 89 ? -0.610 0.526 1.823 1.00 96.94 89 PRO A C 1
ATOM 714 O O . PRO A 1 89 ? -1.405 1.235 1.199 1.00 96.94 89 PRO A O 1
ATOM 717 N N . VAL A 1 90 ? 0.049 0.971 2.890 1.00 95.94 90 VAL A N 1
ATOM 718 C CA . VAL A 1 90 ? 0.135 2.375 3.305 1.00 95.94 90 VAL A CA 1
ATOM 719 C C . VAL A 1 90 ? 1.540 2.846 2.943 1.00 95.94 90 VAL A C 1
ATOM 721 O O . VAL A 1 90 ? 2.515 2.483 3.603 1.00 95.94 90 VAL A O 1
ATOM 724 N N . TYR A 1 91 ? 1.657 3.577 1.836 1.00 94.06 91 TYR A N 1
ATOM 725 C CA . TYR A 1 91 ? 2.920 3.743 1.116 1.00 94.06 91 TYR A CA 1
ATOM 726 C C . TYR A 1 91 ? 3.405 5.196 1.107 1.00 94.06 91 TYR A C 1
ATOM 728 O O . TYR A 1 91 ? 2.673 6.098 0.698 1.00 94.06 91 TYR A O 1
ATOM 736 N N . ALA A 1 92 ? 4.670 5.396 1.491 1.00 91.12 92 ALA A N 1
ATOM 737 C CA . ALA A 1 92 ? 5.431 6.636 1.325 1.00 91.12 92 ALA A CA 1
ATOM 738 C C . ALA A 1 92 ? 6.761 6.336 0.624 1.00 91.12 92 ALA A C 1
ATOM 740 O O . ALA A 1 92 ? 7.501 5.457 1.054 1.00 91.12 92 ALA A O 1
ATOM 741 N N . GLY A 1 93 ? 7.104 7.090 -0.418 1.00 88.88 93 GLY A N 1
ATOM 742 C CA . GLY A 1 93 ? 8.370 6.914 -1.129 1.00 88.88 93 GLY A CA 1
ATOM 743 C C . GLY A 1 93 ? 8.369 7.655 -2.455 1.00 88.88 93 GLY A C 1
ATOM 744 O O . GLY A 1 93 ? 8.830 8.791 -2.531 1.00 88.88 93 GLY A O 1
ATOM 745 N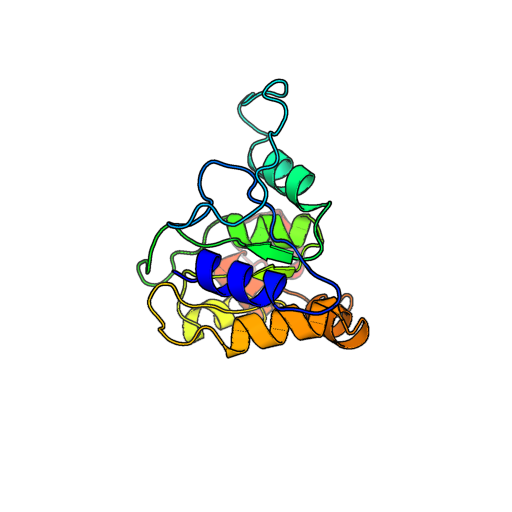 N . LEU A 1 94 ? 7.817 7.015 -3.483 1.00 88.94 94 LEU A N 1
ATOM 746 C CA . LEU A 1 94 ? 7.700 7.580 -4.824 1.00 88.94 94 LEU A CA 1
ATOM 747 C C . LEU A 1 94 ? 6.579 8.635 -4.927 1.00 88.94 94 LEU A C 1
ATOM 749 O O . LEU A 1 94 ? 5.525 8.499 -4.303 1.00 88.94 94 LEU A O 1
ATOM 753 N N . ALA A 1 95 ? 6.792 9.668 -5.751 1.00 87.69 95 ALA A N 1
ATOM 754 C CA . ALA A 1 95 ? 5.788 10.697 -6.029 1.00 87.69 95 ALA A CA 1
ATOM 755 C C . ALA A 1 95 ? 4.517 10.104 -6.683 1.00 87.69 95 ALA A C 1
ATOM 757 O O . ALA A 1 95 ? 4.637 9.192 -7.513 1.00 87.69 95 ALA A O 1
ATOM 758 N N . PRO A 1 96 ? 3.309 10.633 -6.388 1.00 88.81 96 PRO A N 1
ATOM 759 C CA . PRO A 1 96 ? 2.045 10.072 -6.875 1.00 88.81 96 PRO A CA 1
ATOM 760 C C . PRO A 1 96 ? 1.983 9.920 -8.399 1.00 88.81 96 PRO A C 1
ATOM 762 O O . PRO A 1 96 ? 1.473 8.921 -8.912 1.00 88.81 96 PRO A O 1
ATOM 765 N N . GLU A 1 97 ? 2.540 10.879 -9.141 1.00 90.12 97 GLU A N 1
ATOM 766 C CA . GLU A 1 97 ? 2.531 10.898 -10.605 1.00 90.12 97 GLU A CA 1
ATOM 767 C C . GLU A 1 97 ? 3.363 9.776 -11.220 1.00 90.12 97 GLU A C 1
ATOM 769 O O . GLU A 1 97 ? 3.087 9.364 -12.350 1.00 90.12 97 GLU A O 1
ATOM 774 N N . GLN A 1 98 ? 4.384 9.311 -10.503 1.00 90.81 98 GLN A N 1
ATOM 775 C CA . GLN A 1 98 ? 5.235 8.207 -10.923 1.00 90.81 98 GLN A CA 1
ATOM 776 C C . GLN A 1 98 ? 4.686 6.875 -10.411 1.00 90.81 98 GLN A C 1
ATOM 778 O O . GLN A 1 98 ? 4.658 5.912 -11.171 1.00 90.81 98 GLN A O 1
ATOM 783 N N . LEU A 1 99 ? 4.189 6.827 -9.170 1.00 90.69 99 LEU A N 1
ATOM 784 C CA . LEU A 1 99 ? 3.620 5.609 -8.595 1.00 90.69 99 LEU A CA 1
ATOM 785 C C . LEU A 1 99 ? 2.435 5.095 -9.418 1.00 90.69 99 LEU A C 1
ATOM 787 O O . LEU A 1 99 ? 2.389 3.909 -9.741 1.00 90.69 99 LEU A O 1
ATOM 791 N N . ARG A 1 100 ? 1.553 6.002 -9.864 1.00 92.50 100 ARG A N 1
ATOM 792 C CA . ARG A 1 100 ? 0.400 5.668 -10.721 1.00 92.50 100 ARG A CA 1
ATOM 793 C C . ARG A 1 100 ? 0.765 5.118 -12.104 1.00 92.50 100 ARG A C 1
ATOM 795 O O . ARG A 1 100 ? -0.118 4.700 -12.842 1.00 92.50 100 ARG A O 1
ATOM 802 N N . GLN A 1 101 ? 2.038 5.199 -12.504 1.00 93.62 101 GLN A N 1
ATOM 803 C CA . GLN A 1 101 ? 2.504 4.583 -13.751 1.00 93.62 101 GLN A CA 1
ATOM 804 C C . GLN A 1 101 ? 2.735 3.081 -13.581 1.00 93.62 101 GLN A C 1
ATOM 806 O O . GLN A 1 101 ? 2.772 2.378 -14.585 1.00 93.62 101 GLN A O 1
ATOM 811 N N . ILE A 1 102 ? 2.920 2.610 -12.343 1.00 93.56 102 ILE A N 1
ATOM 812 C CA . ILE A 1 102 ? 3.254 1.220 -12.018 1.00 93.56 102 ILE A CA 1
ATOM 813 C C . ILE A 1 102 ? 2.054 0.541 -11.356 1.00 93.56 102 ILE A C 1
ATOM 815 O O . ILE A 1 102 ? 1.589 -0.483 -11.846 1.00 93.56 102 ILE A O 1
ATOM 819 N N . PHE A 1 103 ? 1.540 1.129 -10.275 1.00 94.25 103 PHE A N 1
ATOM 820 C CA . PHE A 1 103 ? 0.436 0.577 -9.495 1.00 94.25 103 PHE A CA 1
ATOM 821 C C . PHE A 1 103 ? -0.813 1.427 -9.639 1.00 94.25 103 PHE A C 1
ATOM 823 O O . PHE A 1 103 ? -0.736 2.646 -9.814 1.00 94.25 103 PHE A O 1
ATOM 830 N N . ASP A 1 104 ? -1.974 0.803 -9.501 1.00 93.19 104 ASP A N 1
ATOM 831 C CA . ASP A 1 104 ? -3.212 1.552 -9.433 1.00 93.19 104 ASP A CA 1
ATOM 832 C C . ASP A 1 104 ? -3.296 2.352 -8.111 1.00 93.19 104 ASP A C 1
ATOM 834 O O . ASP A 1 104 ? -3.280 1.778 -7.021 1.00 93.19 104 ASP A O 1
ATOM 838 N N . PRO A 1 105 ? -3.419 3.691 -8.151 1.00 91.56 105 PRO A N 1
ATOM 839 C CA . PRO A 1 105 ? -3.437 4.506 -6.938 1.00 91.56 105 PRO A CA 1
ATOM 840 C C . PRO A 1 105 ? -4.654 4.253 -6.035 1.00 91.56 105 PRO A C 1
ATOM 842 O O . PRO A 1 105 ? -4.645 4.681 -4.877 1.00 91.56 105 PRO A O 1
ATOM 845 N N . LYS A 1 106 ? -5.717 3.586 -6.515 1.00 92.75 106 LYS A N 1
ATOM 846 C CA . LYS A 1 106 ? -6.866 3.271 -5.652 1.00 92.75 106 LYS A CA 1
ATOM 847 C C . LYS A 1 106 ? -6.648 2.016 -4.805 1.00 92.75 106 LYS A C 1
ATOM 849 O O . LYS A 1 106 ? -7.359 1.892 -3.814 1.00 92.75 106 LYS A O 1
ATOM 854 N N . SER A 1 107 ? -5.683 1.147 -5.126 1.00 93.88 107 SER A N 1
ATOM 855 C CA . SER A 1 107 ? -5.410 -0.076 -4.347 1.00 93.88 107 SER A CA 1
ATOM 856 C C . SER A 1 107 ? -4.493 0.134 -3.136 1.00 93.88 107 SER A C 1
ATOM 858 O O . SER A 1 107 ? -4.152 -0.812 -2.434 1.00 93.88 107 SER A O 1
ATOM 860 N N . LEU A 1 108 ? -4.079 1.377 -2.875 1.00 95.25 108 LEU A N 1
ATOM 861 C CA . LEU A 1 108 ? -3.205 1.734 -1.760 1.00 95.25 108 LEU A CA 1
ATOM 862 C C . LEU A 1 108 ? -3.632 3.044 -1.100 1.00 95.25 108 LEU A C 1
ATOM 864 O O . LEU A 1 108 ? -4.407 3.836 -1.651 1.00 95.25 108 LEU A O 1
ATOM 868 N N . ILE A 1 109 ? -3.080 3.290 0.084 1.00 95.56 109 ILE A N 1
ATOM 869 C CA . ILE A 1 109 ? -3.194 4.555 0.805 1.00 95.56 109 ILE A CA 1
ATOM 870 C C . ILE A 1 109 ? -1.859 5.294 0.679 1.00 95.56 109 ILE A C 1
ATOM 872 O O . ILE A 1 109 ? -0.869 4.922 1.305 1.00 95.56 109 ILE A O 1
ATOM 876 N N . GLN A 1 110 ? -1.834 6.346 -0.142 1.00 91.81 110 GLN A N 1
ATOM 877 C CA . GLN A 1 110 ? -0.647 7.176 -0.337 1.00 91.81 110 GLN A CA 1
ATOM 878 C C . GLN A 1 110 ? -0.471 8.139 0.835 1.00 91.81 110 GLN A C 1
ATOM 880 O O . GLN A 1 110 ? -1.409 8.833 1.234 1.00 91.81 110 GLN A O 1
ATOM 885 N N . VAL A 1 111 ? 0.755 8.221 1.337 1.00 92.12 111 VAL A N 1
ATOM 886 C CA . VAL A 1 111 ? 1.169 9.147 2.396 1.00 92.12 111 VAL A CA 1
ATOM 887 C C . VAL A 1 111 ? 2.529 9.759 2.042 1.00 92.12 111 VAL A C 1
ATOM 889 O O . VAL A 1 111 ? 3.199 9.324 1.101 1.00 92.12 111 VAL A O 1
ATOM 892 N N . PHE A 1 112 ? 2.945 10.787 2.775 1.00 87.06 112 PHE A N 1
ATOM 893 C CA . PHE A 1 112 ? 4.148 11.563 2.477 1.00 87.06 112 PHE A CA 1
ATOM 894 C C . PHE A 1 112 ? 5.029 11.713 3.718 1.00 87.06 112 PHE A C 1
ATOM 896 O O . PHE A 1 112 ? 4.529 12.000 4.806 1.00 87.06 112 PHE A O 1
ATOM 903 N N . TRP A 1 113 ? 6.343 11.555 3.539 1.00 77.94 113 TRP A N 1
ATOM 904 C CA . TRP A 1 113 ? 7.342 11.643 4.610 1.00 77.94 113 TRP A CA 1
ATOM 905 C C . TRP A 1 113 ? 7.281 12.966 5.385 1.00 77.94 113 TRP A C 1
ATOM 907 O O . TRP A 1 113 ? 7.198 12.954 6.614 1.00 77.94 113 TRP A O 1
ATOM 917 N N . ASP A 1 114 ? 7.226 14.080 4.651 1.00 70.88 114 ASP A N 1
ATOM 918 C CA . ASP A 1 114 ? 7.385 15.434 5.197 1.00 70.88 114 ASP A CA 1
ATOM 919 C C . ASP A 1 114 ? 6.115 16.293 5.086 1.00 70.88 114 ASP A C 1
ATOM 921 O O . ASP A 1 114 ? 6.168 17.514 5.219 1.00 70.88 114 ASP A O 1
ATOM 925 N N . SER A 1 115 ? 4.949 15.681 4.845 1.00 69.38 115 SER A N 1
ATOM 926 C CA . SER A 1 115 ? 3.687 16.429 4.868 1.00 69.38 115 SER A CA 1
ATOM 927 C C . SER A 1 115 ? 3.211 16.629 6.304 1.00 69.38 115 SER A C 1
ATOM 929 O O . SER A 1 115 ? 2.996 15.664 7.046 1.00 69.38 115 SER A O 1
ATOM 931 N N . GLU A 1 116 ? 2.968 17.886 6.679 1.00 62.41 116 GLU A N 1
ATOM 932 C CA . GLU A 1 116 ? 2.268 18.233 7.922 1.00 62.41 116 GLU A CA 1
ATOM 933 C C . GLU A 1 116 ? 0.832 17.691 7.949 1.00 62.41 116 GLU A C 1
ATOM 935 O O . GLU A 1 116 ? 0.260 17.512 9.022 1.00 62.41 116 GLU A O 1
ATOM 940 N N . SER A 1 117 ? 0.267 17.356 6.784 1.00 68.00 117 SER A N 1
ATOM 941 C CA . SER A 1 117 ? -1.066 16.783 6.671 1.00 68.00 117 SER A CA 1
ATOM 942 C C . SER A 1 117 ? -1.032 15.481 5.877 1.00 68.00 117 SER A C 1
ATOM 944 O O . SER A 1 117 ? -1.280 15.436 4.674 1.00 68.00 117 SER A O 1
ATOM 946 N N . ASN A 1 118 ? -0.759 14.384 6.583 1.00 88.44 118 ASN A N 1
ATOM 947 C CA . ASN A 1 118 ? -1.169 13.045 6.153 1.00 88.44 118 ASN A CA 1
ATOM 948 C C . ASN A 1 118 ? -2.616 12.731 6.580 1.00 88.44 118 ASN A C 1
ATOM 950 O O . ASN A 1 118 ? -3.018 11.567 6.617 1.00 88.44 118 ASN A O 1
ATOM 954 N N . ALA A 1 119 ? -3.398 13.764 6.917 1.00 89.25 119 ALA A N 1
ATOM 955 C CA . ALA A 1 119 ? -4.740 13.632 7.469 1.00 89.25 119 ALA A CA 1
ATOM 956 C C . ALA A 1 119 ? -5.672 12.836 6.548 1.00 89.25 119 ALA A C 1
ATOM 958 O O . ALA A 1 119 ? -6.421 12.000 7.039 1.00 89.25 119 ALA A O 1
ATOM 959 N N . GLU A 1 120 ? -5.576 13.031 5.229 1.00 90.44 120 GLU A N 1
ATOM 960 C CA . GLU A 1 120 ? -6.387 12.291 4.255 1.00 90.44 120 GLU A CA 1
ATOM 961 C C . GLU A 1 120 ? -6.050 10.794 4.250 1.00 90.44 120 GLU A C 1
ATOM 963 O O . GLU A 1 120 ? -6.940 9.954 4.351 1.00 90.44 120 GLU A O 1
ATOM 968 N N . GLY A 1 121 ? -4.761 10.440 4.209 1.00 93.06 121 GLY A N 1
ATOM 969 C CA . GLY A 1 121 ? -4.330 9.040 4.259 1.00 93.06 121 GLY A CA 1
ATOM 970 C C . GLY A 1 121 ? -4.729 8.359 5.571 1.00 93.06 121 GLY A C 1
ATOM 971 O O . GLY A 1 121 ? -5.237 7.238 5.560 1.00 93.06 121 GLY A O 1
ATOM 972 N N . ILE A 1 122 ? -4.578 9.061 6.698 1.00 93.81 122 ILE A N 1
ATOM 973 C CA . ILE A 1 122 ? -5.013 8.585 8.019 1.00 93.81 122 ILE A CA 1
ATOM 974 C C . ILE A 1 122 ? -6.538 8.422 8.063 1.00 93.81 122 ILE A C 1
ATOM 976 O O . ILE A 1 122 ? -7.026 7.398 8.535 1.00 93.81 122 ILE A O 1
ATOM 980 N N . SER A 1 123 ? -7.297 9.397 7.555 1.00 92.94 123 SER A N 1
ATOM 981 C CA . SER A 1 123 ? -8.761 9.346 7.519 1.00 92.94 123 SER A CA 1
ATOM 982 C C . SER A 1 123 ? -9.254 8.184 6.661 1.00 92.94 123 SER A C 1
ATOM 984 O O . SER A 1 123 ? -10.117 7.425 7.100 1.00 92.94 123 SER A O 1
ATOM 986 N N . ARG A 1 124 ? -8.655 7.983 5.483 1.00 94.44 124 ARG A N 1
ATOM 987 C CA . ARG A 1 124 ? -8.972 6.865 4.590 1.00 94.44 124 ARG A CA 1
ATOM 988 C C . ARG A 1 124 ? -8.664 5.513 5.233 1.00 94.44 124 ARG A C 1
ATOM 990 O O . ARG A 1 124 ? -9.474 4.598 5.103 1.00 94.44 124 ARG A O 1
ATOM 997 N N . LEU A 1 125 ? -7.546 5.399 5.955 1.00 95.44 125 LEU A N 1
ATOM 998 C CA . LEU A 1 125 ? -7.197 4.195 6.714 1.00 95.44 125 LEU A CA 1
ATOM 999 C C . LEU A 1 125 ? -8.234 3.918 7.802 1.00 95.44 125 LEU A C 1
ATOM 1001 O O . LEU A 1 125 ? -8.794 2.827 7.832 1.00 95.44 125 LEU A O 1
ATOM 1005 N N . ILE A 1 126 ? -8.527 4.902 8.657 1.00 94.19 126 ILE A N 1
ATOM 1006 C CA . ILE A 1 126 ? -9.505 4.751 9.745 1.00 94.19 126 ILE A CA 1
ATOM 1007 C C . ILE A 1 126 ? -10.875 4.373 9.178 1.00 94.19 126 ILE A C 1
ATOM 1009 O O . ILE A 1 126 ? -11.460 3.384 9.610 1.00 94.19 126 ILE A O 1
ATOM 1013 N N . LYS A 1 127 ? -11.337 5.063 8.132 1.00 94.62 127 LYS A N 1
ATOM 1014 C CA . LYS A 1 127 ? -12.597 4.721 7.468 1.00 94.62 127 LYS A CA 1
ATOM 1015 C C . LYS A 1 127 ? -12.611 3.262 7.009 1.00 94.62 127 LYS A C 1
ATOM 1017 O O . LYS A 1 127 ? -13.570 2.551 7.274 1.00 94.62 127 LYS A O 1
ATOM 1022 N N . ALA A 1 128 ? -11.545 2.792 6.364 1.00 95.25 128 ALA A N 1
ATOM 1023 C CA . ALA A 1 128 ? -11.456 1.407 5.908 1.00 95.25 128 ALA A CA 1
ATOM 1024 C C . ALA A 1 128 ? -11.319 0.390 7.060 1.00 95.25 128 ALA A C 1
ATOM 1026 O O . ALA A 1 128 ? -11.642 -0.785 6.888 1.00 95.25 128 ALA A O 1
ATOM 1027 N N . THR A 1 129 ? -10.879 0.802 8.254 1.00 93.31 129 THR A N 1
ATOM 1028 C CA . THR A 1 129 ? -10.933 -0.076 9.434 1.00 93.31 129 THR A CA 1
ATOM 1029 C C . THR A 1 129 ? -12.360 -0.290 9.939 1.00 93.31 129 THR A C 1
ATOM 1031 O O . THR A 1 129 ? -12.657 -1.391 10.403 1.00 93.31 129 THR A O 1
ATOM 1034 N N . GLU A 1 130 ? -13.234 0.710 9.798 1.00 92.50 130 GLU A N 1
ATOM 1035 C CA . GLU A 1 130 ? -14.623 0.695 10.285 1.00 92.50 130 GLU A CA 1
ATOM 1036 C C . GLU A 1 130 ? -15.629 0.172 9.250 1.00 92.50 130 GLU A C 1
ATOM 1038 O O . GLU A 1 130 ? -16.635 -0.437 9.610 1.00 92.50 130 GLU A O 1
ATOM 1043 N N . ASP A 1 131 ? -15.369 0.429 7.970 1.00 95.06 131 ASP A N 1
ATOM 1044 C CA . ASP A 1 131 ? -16.276 0.155 6.860 1.00 95.06 131 ASP A CA 1
ATOM 1045 C C . ASP A 1 131 ? -15.683 -0.919 5.940 1.00 95.06 131 ASP A C 1
ATOM 1047 O O . ASP A 1 131 ? -14.687 -0.699 5.242 1.00 95.06 131 ASP A O 1
ATOM 1051 N N . GLN A 1 132 ? -16.323 -2.090 5.931 1.00 94.56 132 GLN A N 1
ATOM 1052 C CA . GLN A 1 132 ? -15.916 -3.216 5.095 1.00 94.56 132 GLN A CA 1
ATOM 1053 C C . GLN A 1 132 ? -15.957 -2.858 3.605 1.00 94.56 132 GLN A C 1
ATOM 1055 O O . GLN A 1 132 ? -15.028 -3.207 2.889 1.00 94.56 132 GLN A O 1
ATOM 1060 N N . ALA A 1 133 ? -16.949 -2.091 3.141 1.00 95.06 133 ALA A N 1
ATOM 1061 C CA . ALA A 1 133 ? -17.027 -1.704 1.734 1.00 95.06 133 ALA A CA 1
ATOM 1062 C C . ALA A 1 133 ? -15.883 -0.754 1.345 1.00 95.06 133 ALA A C 1
ATOM 1064 O O . ALA A 1 133 ? -15.339 -0.845 0.244 1.00 95.06 133 ALA A O 1
ATOM 1065 N N . ALA A 1 134 ? -15.477 0.136 2.256 1.00 95.12 134 ALA A N 1
ATOM 1066 C CA . ALA A 1 134 ? -14.314 0.996 2.045 1.00 95.12 134 ALA A CA 1
ATOM 1067 C C . ALA A 1 134 ? -13.001 0.195 1.989 1.00 95.12 134 ALA A C 1
ATOM 1069 O O . ALA A 1 134 ? -12.092 0.571 1.248 1.00 95.12 134 ALA A O 1
ATOM 1070 N N . TYR A 1 135 ? -12.904 -0.901 2.744 1.00 96.06 135 TYR A N 1
ATOM 1071 C CA . TYR A 1 135 ? -11.769 -1.817 2.677 1.00 96.06 135 TYR A CA 1
ATOM 1072 C C . TYR A 1 135 ? -11.768 -2.682 1.417 1.00 96.06 135 TYR A C 1
ATOM 1074 O O . TYR A 1 135 ? -10.742 -2.780 0.749 1.00 96.06 135 TYR A O 1
ATOM 1082 N N . ASP A 1 136 ? -12.911 -3.242 1.034 1.00 94.19 136 ASP A N 1
ATOM 1083 C CA . ASP A 1 136 ? -13.042 -4.051 -0.181 1.00 94.19 136 ASP A CA 1
ATOM 1084 C C . ASP A 1 136 ? -12.724 -3.213 -1.431 1.00 94.19 136 ASP A C 1
ATOM 1086 O O . ASP A 1 136 ? -12.050 -3.677 -2.352 1.00 94.19 136 ASP A O 1
ATOM 1090 N N . ALA A 1 137 ? -13.106 -1.930 -1.421 1.00 93.25 137 ALA A N 1
ATOM 1091 C CA . ALA A 1 137 ? -12.744 -0.966 -2.458 1.00 93.25 137 ALA A CA 1
ATOM 1092 C C . ALA A 1 137 ? -11.234 -0.660 -2.536 1.00 93.25 137 ALA A C 1
ATOM 1094 O O . ALA A 1 137 ? -10.784 -0.134 -3.554 1.00 93.25 137 ALA A O 1
ATOM 1095 N N . LEU A 1 138 ? -10.454 -0.955 -1.487 1.00 94.38 138 LEU A N 1
ATOM 1096 C CA . LEU A 1 138 ? -8.987 -0.903 -1.515 1.00 94.38 138 LEU A CA 1
ATOM 1097 C C . LEU A 1 138 ? -8.392 -2.216 -2.030 1.00 94.38 138 LEU A C 1
ATOM 1099 O O . LEU A 1 138 ? -7.452 -2.174 -2.816 1.00 94.38 138 LEU A O 1
ATOM 1103 N N . LEU A 1 139 ? -8.941 -3.360 -1.614 1.00 91.12 139 LEU A N 1
ATOM 1104 C CA . LEU A 1 139 ? -8.457 -4.677 -2.038 1.00 91.12 139 LEU A CA 1
ATOM 1105 C C . LEU A 1 139 ? -8.650 -4.923 -3.535 1.00 91.12 139 LEU A C 1
ATOM 1107 O O . LEU A 1 139 ? -7.768 -5.493 -4.168 1.00 91.12 139 LEU A O 1
ATOM 1111 N N . ARG A 1 140 ? -9.789 -4.482 -4.088 1.00 88.06 140 ARG A N 1
ATOM 1112 C CA . ARG A 1 140 ? -10.132 -4.578 -5.520 1.00 88.06 140 ARG A CA 1
ATOM 1113 C C . ARG A 1 140 ? -9.824 -5.958 -6.120 1.00 88.06 140 ARG A C 1
ATOM 1115 O O . ARG A 1 140 ? -9.072 -6.043 -7.088 1.00 88.06 140 ARG A O 1
ATOM 1122 N N . PRO A 1 141 ? -10.414 -7.036 -5.576 1.00 78.94 141 PRO A N 1
ATOM 1123 C CA . PRO A 1 141 ? -10.067 -8.410 -5.950 1.00 78.94 141 PRO A CA 1
ATOM 1124 C C . PRO A 1 141 ? -10.259 -8.720 -7.445 1.00 78.94 141 PRO A C 1
ATOM 1126 O O . PRO A 1 141 ? -9.616 -9.627 -7.964 1.00 78.94 141 PRO A O 1
ATOM 1129 N N . ASP A 1 142 ? -11.107 -7.953 -8.135 1.00 85.69 142 ASP A N 1
ATOM 1130 C CA . ASP A 1 142 ? -11.447 -8.157 -9.546 1.00 85.69 142 ASP A CA 1
ATOM 1131 C C . ASP A 1 142 ? -10.659 -7.253 -10.515 1.00 85.69 142 ASP A C 1
ATOM 1133 O O . ASP A 1 142 ? -10.841 -7.347 -11.731 1.00 85.69 142 ASP A O 1
ATOM 1137 N N . GLU A 1 143 ? -9.798 -6.357 -10.016 1.00 88.06 143 GLU A N 1
ATOM 1138 C CA . GLU A 1 143 ? -9.046 -5.412 -10.848 1.00 88.06 143 GLU A CA 1
ATOM 1139 C C . GLU A 1 143 ? -7.530 -5.631 -10.727 1.00 88.06 143 GLU A C 1
ATOM 1141 O O . GLU A 1 143 ? -7.008 -5.825 -9.628 1.00 88.06 143 GLU A O 1
ATOM 1146 N N . PRO A 1 144 ? -6.771 -5.570 -11.836 1.00 89.44 144 PRO A N 1
ATOM 1147 C CA . PRO A 1 144 ? -5.331 -5.774 -11.782 1.00 89.44 144 PRO A CA 1
ATOM 1148 C C . PRO A 1 144 ? -4.631 -4.604 -11.075 1.00 89.44 144 PRO A C 1
ATOM 1150 O O . PRO A 1 144 ? -4.775 -3.447 -11.469 1.00 89.44 144 PRO A O 1
ATOM 1153 N N . LEU A 1 145 ? -3.799 -4.918 -10.076 1.00 91.69 145 LEU A N 1
ATOM 1154 C CA . LEU A 1 145 ? -2.985 -3.935 -9.340 1.00 91.69 145 LEU A CA 1
ATOM 1155 C C . LEU A 1 145 ? -1.974 -3.204 -10.236 1.00 91.69 145 LEU A C 1
ATOM 1157 O O . LEU A 1 145 ? -1.642 -2.044 -9.991 1.00 91.69 145 LEU A O 1
ATOM 1161 N N . VAL A 1 146 ? -1.478 -3.898 -11.263 1.00 93.12 146 VAL A N 1
ATOM 1162 C CA . VAL A 1 146 ? -0.547 -3.393 -12.276 1.00 93.12 146 VAL A CA 1
ATOM 1163 C C . VAL A 1 146 ? -1.237 -3.515 -13.628 1.00 93.12 146 VAL A C 1
ATOM 1165 O O . VAL A 1 146 ? -1.631 -4.608 -14.035 1.00 93.12 146 VAL A O 1
ATOM 1168 N N . SER A 1 147 ? -1.405 -2.396 -14.333 1.00 91.06 147 SER A N 1
ATOM 1169 C CA . SER A 1 147 ? -2.094 -2.397 -15.626 1.00 91.06 147 SER A CA 1
ATOM 1170 C C . SER A 1 147 ? -1.303 -3.176 -16.690 1.00 91.06 147 SER A C 1
ATOM 1172 O O . SER A 1 147 ? -0.077 -3.260 -16.600 1.00 91.06 147 SER A O 1
ATOM 1174 N N . PRO A 1 148 ? -1.949 -3.689 -17.755 1.00 91.50 148 PRO A N 1
ATOM 1175 C CA . PRO A 1 148 ? -1.240 -4.331 -18.866 1.00 91.50 148 PRO A CA 1
ATOM 1176 C C . PRO A 1 148 ? -0.129 -3.463 -19.477 1.00 91.50 148 PRO A C 1
ATOM 1178 O O . PRO A 1 148 ? 0.930 -3.968 -19.847 1.00 91.50 148 PRO A O 1
ATOM 1181 N N . ASP A 1 149 ? -0.336 -2.147 -19.552 1.00 92.56 149 ASP A N 1
ATOM 1182 C CA . ASP A 1 149 ? 0.675 -1.216 -20.060 1.00 92.56 149 ASP A CA 1
ATOM 1183 C C . ASP A 1 149 ? 1.854 -1.072 -19.095 1.00 92.56 149 ASP A C 1
ATOM 1185 O O . ASP A 1 149 ? 3.009 -1.054 -19.530 1.00 92.56 149 ASP A O 1
ATOM 1189 N N . ALA A 1 150 ? 1.589 -1.035 -17.786 1.00 93.25 150 ALA A N 1
ATOM 1190 C CA . ALA A 1 150 ? 2.635 -1.057 -16.770 1.00 93.25 150 ALA A CA 1
ATOM 1191 C C . ALA A 1 150 ? 3.405 -2.391 -16.784 1.00 93.25 150 ALA A C 1
ATOM 1193 O O . ALA A 1 150 ? 4.636 -2.372 -16.739 1.00 93.25 150 ALA A O 1
ATOM 1194 N N . MET A 1 151 ? 2.717 -3.528 -16.951 1.00 93.31 151 MET A N 1
ATOM 1195 C CA . MET A 1 151 ? 3.334 -4.853 -17.117 1.00 93.31 151 MET A CA 1
ATOM 1196 C C . MET A 1 151 ? 4.319 -4.868 -18.289 1.00 93.31 151 MET A C 1
ATOM 1198 O O . MET A 1 151 ? 5.490 -5.211 -18.114 1.00 93.31 151 MET A O 1
ATOM 1202 N N . ARG A 1 152 ? 3.896 -4.404 -19.471 1.00 92.56 152 ARG A N 1
ATOM 1203 C CA . ARG A 1 152 ? 4.776 -4.318 -20.652 1.00 92.56 152 ARG A CA 1
ATOM 1204 C C . ARG A 1 152 ? 5.954 -3.375 -20.433 1.00 92.56 152 ARG A C 1
ATOM 1206 O O . ARG A 1 152 ? 7.081 -3.690 -20.815 1.00 92.56 152 ARG A O 1
ATOM 1213 N N . ARG A 1 153 ? 5.708 -2.214 -19.824 1.00 91.88 153 ARG A N 1
ATOM 1214 C CA . ARG A 1 153 ? 6.725 -1.169 -19.663 1.00 91.88 153 ARG A CA 1
ATOM 1215 C C . ARG A 1 153 ? 7.784 -1.517 -18.621 1.00 91.88 153 ARG A C 1
ATOM 1217 O O . ARG A 1 153 ? 8.955 -1.226 -18.849 1.0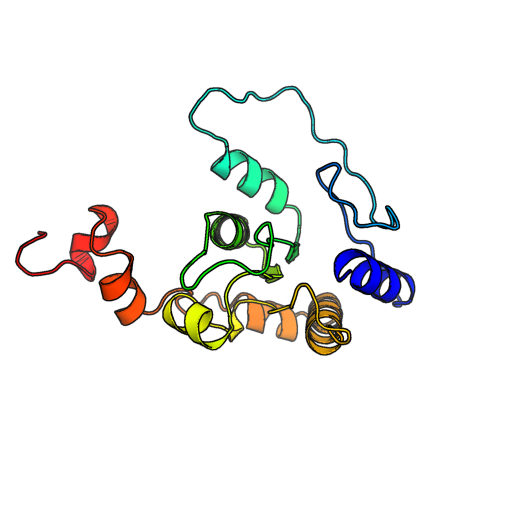0 91.88 153 ARG A O 1
ATOM 1224 N N . PHE A 1 154 ? 7.384 -2.092 -17.490 1.00 91.12 154 PHE A N 1
ATOM 1225 C CA . PHE A 1 154 ? 8.259 -2.253 -16.325 1.00 91.12 154 PHE A CA 1
ATOM 1226 C C . PHE A 1 154 ? 8.647 -3.707 -16.029 1.00 91.12 154 PHE A C 1
ATOM 1228 O O . PHE A 1 154 ? 9.655 -3.926 -15.359 1.00 91.12 154 PHE A O 1
ATOM 1235 N N . PHE A 1 155 ? 7.907 -4.695 -16.547 1.00 91.88 155 PHE A N 1
ATOM 1236 C CA . PHE A 1 155 ? 8.071 -6.103 -16.158 1.00 91.88 155 PHE A CA 1
ATOM 1237 C C . PHE A 1 155 ? 8.328 -7.070 -17.327 1.00 91.88 155 PHE A C 1
ATOM 1239 O O . PHE A 1 155 ? 8.709 -8.211 -17.079 1.00 91.88 155 PHE A O 1
ATOM 1246 N N . SER A 1 156 ? 8.241 -6.620 -18.586 1.00 91.00 156 SER A N 1
ATOM 1247 C CA . SER A 1 156 ? 8.460 -7.450 -19.794 1.00 91.00 156 SER A CA 1
ATOM 1248 C C . SER A 1 156 ? 9.861 -8.058 -19.931 1.00 91.00 156 SER A C 1
ATOM 1250 O O . SER A 1 156 ? 10.125 -8.837 -20.849 1.00 91.00 156 SER A O 1
ATOM 1252 N N . TRP A 1 157 ? 10.806 -7.687 -19.068 1.00 88.88 157 TRP A N 1
ATOM 1253 C CA . TRP A 1 157 ? 12.134 -8.295 -19.016 1.00 88.88 157 TRP A CA 1
ATOM 1254 C C . TRP A 1 157 ? 12.117 -9.673 -18.337 1.00 88.88 157 TRP A C 1
ATOM 1256 O O . TRP A 1 157 ? 13.026 -10.464 -18.579 1.00 88.88 157 TRP A O 1
ATOM 1266 N N . HIS A 1 158 ? 11.105 -9.979 -17.515 1.00 90.69 158 HIS A N 1
ATOM 1267 C CA . HIS A 1 158 ? 11.043 -11.227 -16.756 1.00 90.69 158 HIS A CA 1
ATOM 1268 C C . HIS A 1 158 ? 10.287 -12.331 -17.525 1.00 90.69 158 HIS A C 1
ATOM 1270 O O . HIS A 1 158 ? 9.144 -12.087 -17.928 1.00 90.69 158 HIS A O 1
ATOM 1276 N N . PRO A 1 159 ? 10.842 -13.558 -17.652 1.00 92.06 159 PRO A N 1
ATOM 1277 C CA . PRO A 1 159 ? 10.236 -14.651 -18.424 1.00 92.06 159 PRO A CA 1
ATOM 1278 C C . PRO A 1 159 ? 8.791 -14.990 -18.060 1.00 92.06 159 PRO A C 1
ATOM 1280 O O . PRO A 1 159 ? 7.976 -15.248 -18.937 1.00 92.06 159 PRO A O 1
ATOM 1283 N N . ALA A 1 160 ? 8.436 -14.901 -16.776 1.00 91.06 160 ALA A N 1
ATOM 1284 C CA . ALA A 1 160 ? 7.068 -15.162 -16.309 1.00 91.06 160 ALA A CA 1
ATOM 1285 C C . ALA A 1 160 ? 6.000 -14.214 -16.894 1.00 91.06 160 ALA A C 1
ATOM 1287 O O . ALA A 1 160 ? 4.812 -14.445 -16.705 1.00 91.06 160 ALA A O 1
ATOM 1288 N N . THR A 1 161 ? 6.403 -13.134 -17.567 1.00 91.50 161 THR A N 1
ATOM 1289 C CA . THR A 1 161 ? 5.478 -12.177 -18.189 1.00 91.50 161 THR A CA 1
ATOM 1290 C C . THR A 1 161 ? 5.382 -12.329 -19.703 1.00 91.50 161 THR A C 1
ATOM 1292 O O . THR A 1 161 ? 4.504 -11.713 -20.301 1.00 91.50 161 THR A O 1
ATOM 1295 N N . TRP A 1 162 ? 6.257 -13.115 -20.337 1.00 92.00 162 TRP A N 1
ATOM 1296 C CA . TRP A 1 162 ? 6.429 -13.098 -21.792 1.00 92.00 162 TRP A CA 1
ATOM 1297 C C . TRP A 1 162 ? 5.204 -13.586 -22.560 1.00 92.00 162 TRP A C 1
ATOM 1299 O O . TRP A 1 162 ? 4.833 -12.959 -23.547 1.00 92.00 162 TRP A O 1
ATOM 1309 N N . GLU A 1 163 ? 4.506 -14.600 -22.049 1.00 91.06 163 GLU A N 1
ATOM 1310 C CA . GLU A 1 163 ? 3.296 -15.138 -22.683 1.00 91.06 163 GLU A CA 1
ATOM 1311 C C . GLU A 1 163 ? 2.220 -14.063 -22.934 1.00 91.06 163 GLU A C 1
ATOM 1313 O O . GLU A 1 163 ? 1.547 -14.077 -23.961 1.00 91.06 163 GLU A O 1
ATOM 1318 N N . LEU A 1 164 ? 2.075 -13.103 -22.014 1.00 90.38 164 LEU A N 1
ATOM 1319 C CA . LEU A 1 164 ? 1.015 -12.087 -22.060 1.00 90.38 164 LEU A CA 1
ATOM 1320 C C . LEU A 1 164 ? 1.528 -10.680 -22.400 1.00 90.38 164 LEU A C 1
ATOM 1322 O O . LEU A 1 164 ? 0.796 -9.855 -22.957 1.00 90.38 164 LEU A O 1
ATOM 1326 N N . TYR A 1 165 ? 2.772 -10.381 -22.030 1.00 91.56 165 TYR A N 1
ATOM 1327 C CA . TYR A 1 165 ? 3.352 -9.036 -22.041 1.00 91.56 165 TYR A CA 1
ATOM 1328 C C . TYR A 1 165 ? 4.746 -8.979 -22.680 1.00 91.56 165 TYR A C 1
ATOM 1330 O O . TYR A 1 165 ? 5.384 -7.922 -22.640 1.00 91.56 165 TYR A O 1
ATOM 1338 N N . GLY A 1 166 ? 5.224 -10.089 -23.248 1.00 83.50 166 GLY A N 1
ATOM 1339 C CA . GLY A 1 166 ? 6.455 -10.140 -24.030 1.00 83.50 166 GLY A CA 1
ATOM 1340 C C . GLY A 1 166 ? 6.353 -9.316 -25.311 1.00 83.50 166 GLY A C 1
ATOM 1341 O O . GLY A 1 166 ? 5.268 -8.970 -25.784 1.00 83.50 166 GLY A O 1
ATOM 1342 N N . ASP A 1 167 ? 7.510 -8.977 -25.868 1.00 77.62 167 ASP A N 1
ATOM 1343 C CA . ASP A 1 167 ? 7.603 -8.486 -27.239 1.00 77.62 167 ASP A CA 1
ATOM 1344 C C . ASP A 1 167 ? 7.922 -9.659 -28.180 1.00 77.62 167 ASP A C 1
ATOM 1346 O O . ASP A 1 167 ? 8.224 -10.767 -27.745 1.00 77.62 167 ASP A O 1
ATOM 1350 N N . GLY A 1 168 ? 7.872 -9.441 -29.496 1.00 68.25 168 GLY A N 1
ATOM 1351 C CA . GLY A 1 168 ? 8.170 -10.501 -30.469 1.00 68.25 168 GLY A CA 1
ATOM 1352 C C . GLY A 1 168 ? 9.589 -11.089 -30.372 1.00 68.25 168 GLY A C 1
ATOM 1353 O O . GLY A 1 168 ? 9.865 -12.072 -31.054 1.00 68.25 168 GLY A O 1
ATOM 1354 N N . LEU A 1 169 ? 10.477 -10.500 -29.557 1.00 69.12 169 LEU A N 1
ATOM 1355 C CA . LEU A 1 169 ? 11.843 -10.966 -29.299 1.00 69.12 169 LEU A CA 1
ATOM 1356 C C . LEU A 1 169 ? 11.949 -11.810 -28.016 1.00 69.12 169 LEU A C 1
ATOM 1358 O O . LEU A 1 169 ? 12.990 -12.422 -27.779 1.00 69.12 169 LEU A O 1
ATOM 1362 N N . ARG A 1 170 ? 10.898 -11.830 -27.192 1.00 67.44 170 ARG A N 1
ATOM 1363 C CA . ARG A 1 170 ? 10.804 -12.520 -25.904 1.00 67.44 170 ARG A CA 1
ATOM 1364 C C . ARG A 1 170 ? 9.563 -13.416 -25.938 1.00 67.44 170 ARG A C 1
ATOM 1366 O O . ARG A 1 170 ? 8.492 -12.997 -25.503 1.00 67.44 170 ARG A O 1
ATOM 1373 N N . GLN A 1 171 ? 9.715 -14.603 -26.532 1.00 57.25 171 GLN A N 1
ATOM 1374 C CA . GLN A 1 171 ? 8.705 -15.671 -26.568 1.00 57.25 171 GLN A CA 1
ATOM 1375 C C . GLN A 1 171 ? 9.058 -16.771 -25.574 1.00 57.25 171 GLN A C 1
ATOM 1377 O O . GLN A 1 171 ? 10.264 -17.100 -25.479 1.00 57.25 171 GLN A O 1
#

Sequence (171 aa):
EFWDQLNAALRSHKPRLRGTSLSHCNGRANSGELLELPKDGGYKHGWRYDWSVGHYEQFRFAWVSEHGINAPGYVTEKIVDAYLAGAVPVYAGLAPEQLRQIFDPKSLIQVFWDSESNAEGISRLIKATEDQAAYDALLRPDEPLVSPDAMRRFFSWHPATWELYGDGLRQ

Radius of gyration: 17.23 Å; chains: 1; bounding box: 37×37×51 Å

Secondary structure (DSSP, 8-state):
-HHHHHHHHHHHSSSPP--EESSS--TTTT-SEE----STT---SS-HHHHHHHHHTT-SEEE---SSS--TT---THHHHHHHTTPEEEE-SS-HHHHTTTS-GGGSEE--TT-S--HHHHHHHHHHHH-HHHHHHHH-TTS-SS-HHHIIIIITTSGGGHHHH--TT--